Protein AF-A0A8J5TWX2-F1 (afdb_monomer_lite)

Radius of gyration: 29.49 Å; chains: 1; bounding box: 78×75×49 Å

Sequence (123 aa):
MAVGKHAQGTKRDRSNENFKKKWSTLKKNSLNIHQIYDAEVYVCIRRRGEKYEFKSTEKALPLSDEEKNESFPPPVLVTAVDVADERSNKKNSTWGKDQEGALCVGSPSTGLERSSPIDIEDT

Foldseek 3Di:
DDDDDPPPPDPDPVVVVVVVVVLVVVLVVQLCCCVVVVDWDWDWDDDPNDIDIDTNDPPRDDDDPVCVVPPDDDDPDDDPVNVVVVVVVVVVVPPDDDDDDDDDDDDDDDDDDDDDDDDDDDD

Organism: NCBI:txid96318

pLDDT: mean 71.29, std 21.06, range [32.44, 97.75]

Secondary structure (DSSP, 8-state):
-------------HHHHHHHHHHHHHHHHHHHHHHHH----EEEEEETTEEEEEESSTT-----HHHHHHHSSPP----HHHHHHHHHHHHHTT----------------------PPP----

Structure (mmCIF, N/CA/C/O backbone):
data_AF-A0A8J5TWX2-F1
#
_entry.id   AF-A0A8J5TWX2-F1
#
loop_
_atom_site.group_PDB
_atom_site.id
_atom_site.type_symbol
_atom_site.label_atom_id
_atom_site.label_alt_id
_atom_site.label_comp_id
_atom_site.label_asym_id
_atom_site.label_entity_id
_atom_site.label_seq_id
_atom_site.pdbx_PDB_ins_code
_atom_site.Cartn_x
_atom_site.Cartn_y
_atom_site.Cartn_z
_atom_site.occupancy
_atom_site.B_iso_or_equiv
_atom_site.auth_seq_id
_atom_site.auth_comp_id
_atom_site.auth_asym_id
_atom_site.auth_atom_id
_atom_site.pdbx_PDB_model_num
ATOM 1 N N . MET A 1 1 ? 49.607 5.672 -28.030 1.00 37.25 1 MET A N 1
ATOM 2 C CA . MET A 1 1 ? 48.236 5.580 -28.577 1.00 37.25 1 MET A CA 1
ATOM 3 C C . MET A 1 1 ? 47.310 5.113 -27.463 1.00 37.25 1 MET A C 1
ATOM 5 O O . MET A 1 1 ? 47.475 3.994 -26.999 1.00 37.25 1 MET A O 1
ATOM 9 N N . ALA A 1 2 ? 46.422 5.976 -26.965 1.00 47.25 2 ALA A N 1
ATOM 10 C CA . ALA A 1 2 ? 45.466 5.627 -25.915 1.00 47.25 2 ALA A CA 1
ATOM 11 C C . ALA A 1 2 ? 44.095 5.381 -26.557 1.00 47.25 2 ALA A C 1
ATOM 13 O O . ALA A 1 2 ? 43.465 6.308 -27.060 1.00 47.25 2 ALA A O 1
ATOM 14 N N . VAL A 1 3 ? 43.660 4.120 -26.577 1.00 49.78 3 VAL A N 1
ATOM 15 C CA . VAL A 1 3 ? 42.313 3.734 -27.008 1.00 49.78 3 VAL A CA 1
ATOM 16 C C . VAL A 1 3 ? 41.349 4.142 -25.898 1.00 49.78 3 VAL A C 1
ATOM 18 O O . VAL A 1 3 ? 41.367 3.572 -24.806 1.00 49.78 3 VAL A O 1
ATOM 21 N N . GLY A 1 4 ? 40.540 5.167 -26.167 1.00 47.50 4 GLY A N 1
ATOM 22 C CA . GLY A 1 4 ? 39.470 5.599 -25.278 1.00 47.50 4 GLY A CA 1
ATOM 23 C C . GLY A 1 4 ? 38.505 4.443 -25.034 1.00 47.50 4 GLY A C 1
ATOM 24 O O . GLY A 1 4 ? 37.808 3.994 -25.941 1.00 47.50 4 GLY A O 1
ATOM 25 N N . LYS A 1 5 ? 38.473 3.939 -23.798 1.00 52.19 5 LYS A N 1
ATOM 26 C CA . LYS A 1 5 ? 37.447 2.998 -23.357 1.00 52.19 5 LYS A CA 1
ATOM 27 C C . LYS A 1 5 ? 36.130 3.764 -23.332 1.00 52.19 5 LYS A C 1
ATOM 29 O O . LYS A 1 5 ? 35.884 4.538 -22.410 1.00 52.19 5 LYS A O 1
ATOM 34 N N . HIS A 1 6 ? 35.294 3.569 -24.348 1.00 53.88 6 HIS A N 1
ATOM 35 C CA . HIS A 1 6 ? 33.893 3.956 -24.270 1.00 53.88 6 HIS A CA 1
ATOM 36 C C . HIS A 1 6 ? 33.283 3.220 -23.075 1.00 53.88 6 HIS A C 1
ATOM 38 O O . HIS A 1 6 ? 33.021 2.020 -23.141 1.00 53.88 6 HIS A O 1
ATOM 44 N N . ALA A 1 7 ? 33.098 3.934 -21.963 1.00 57.00 7 ALA A N 1
ATOM 45 C CA . ALA A 1 7 ? 32.250 3.480 -20.879 1.00 57.00 7 ALA A CA 1
ATOM 46 C C . ALA A 1 7 ? 30.861 3.267 -21.487 1.00 57.00 7 ALA A C 1
ATOM 48 O O . ALA A 1 7 ? 30.171 4.228 -21.832 1.00 57.00 7 ALA A O 1
ATOM 49 N N . GLN A 1 8 ? 30.490 2.005 -21.712 1.00 55.75 8 GLN A N 1
ATOM 50 C CA . GLN A 1 8 ? 29.138 1.641 -22.106 1.00 55.75 8 GLN A CA 1
ATOM 51 C C . GLN A 1 8 ? 28.217 2.112 -20.984 1.00 55.75 8 GLN A C 1
ATOM 53 O O . GLN A 1 8 ? 28.134 1.487 -19.930 1.00 55.75 8 GLN A O 1
ATOM 58 N N . GLY A 1 9 ? 27.588 3.269 -21.189 1.00 57.44 9 GLY A N 1
ATOM 59 C CA . GLY A 1 9 ? 26.655 3.843 -20.236 1.00 57.44 9 GLY A CA 1
ATOM 60 C C . GLY A 1 9 ? 25.578 2.817 -19.920 1.00 57.44 9 GLY A C 1
ATOM 61 O O . GLY A 1 9 ? 24.885 2.337 -20.819 1.00 57.44 9 GLY A O 1
ATOM 62 N N . THR A 1 10 ? 25.458 2.460 -18.644 1.00 69.31 10 THR A N 1
ATOM 63 C CA . THR A 1 10 ? 24.430 1.555 -18.140 1.00 69.31 10 THR A CA 1
ATOM 64 C C . THR A 1 10 ? 23.078 2.068 -18.629 1.00 69.31 10 THR A C 1
ATOM 66 O O . THR A 1 10 ? 22.675 3.184 -18.288 1.00 69.31 10 THR A O 1
ATOM 69 N N . LYS A 1 11 ? 22.388 1.303 -19.487 1.00 74.00 11 LYS A N 1
ATOM 70 C CA . LYS A 1 11 ? 21.060 1.690 -19.986 1.00 74.00 11 LYS A CA 1
ATOM 71 C C . LYS A 1 11 ? 20.167 1.991 -18.782 1.00 74.00 11 LYS A C 1
ATOM 73 O O . LYS A 1 11 ? 19.930 1.117 -17.952 1.00 74.00 11 LYS A O 1
ATOM 78 N N . ARG A 1 12 ? 19.672 3.229 -18.689 1.00 81.12 12 ARG A N 1
ATOM 79 C CA . ARG A 1 12 ? 18.725 3.635 -17.643 1.00 81.12 12 ARG A CA 1
ATOM 80 C C . ARG A 1 12 ? 17.488 2.740 -17.688 1.00 81.12 12 ARG A C 1
ATOM 82 O O . ARG A 1 12 ? 16.779 2.717 -18.696 1.00 81.12 12 ARG A O 1
ATOM 89 N N . ASP A 1 13 ? 17.186 2.070 -16.580 1.00 86.75 13 ASP A N 1
ATOM 90 C CA . ASP A 1 13 ? 15.937 1.326 -16.422 1.00 86.75 13 ASP A CA 1
ATOM 91 C C . ASP A 1 13 ? 14.798 2.283 -16.050 1.00 86.75 13 ASP A C 1
ATOM 93 O O . ASP A 1 13 ? 14.403 2.431 -14.889 1.00 86.75 13 ASP A O 1
ATOM 97 N N . ARG A 1 14 ? 14.253 2.941 -17.078 1.00 92.00 14 ARG A N 1
ATOM 98 C CA . ARG A 1 14 ? 13.128 3.878 -16.941 1.00 92.00 14 ARG A CA 1
ATOM 99 C C . ARG A 1 14 ? 11.906 3.230 -16.282 1.00 92.00 14 ARG A C 1
ATOM 101 O O . ARG A 1 14 ? 11.174 3.911 -15.572 1.00 92.00 14 ARG A O 1
ATOM 108 N N . SER A 1 15 ? 11.674 1.928 -16.487 1.00 93.00 15 SER A N 1
ATOM 109 C CA . SER A 1 15 ? 10.556 1.215 -15.852 1.00 93.00 15 SER A CA 1
ATOM 110 C C . SER A 1 15 ? 10.742 1.164 -14.339 1.00 93.00 15 SER A C 1
ATOM 112 O O . SER A 1 15 ? 9.805 1.436 -13.588 1.00 93.00 15 SER A O 1
ATOM 114 N N . ASN A 1 16 ? 11.958 0.859 -13.883 1.00 92.50 16 ASN A N 1
ATOM 115 C CA . ASN A 1 16 ? 12.272 0.841 -12.463 1.00 92.50 16 ASN A CA 1
ATOM 116 C C . ASN A 1 16 ? 12.211 2.232 -11.827 1.00 92.50 16 ASN A C 1
ATOM 118 O O . ASN A 1 16 ? 11.623 2.390 -10.760 1.00 92.50 16 ASN A O 1
ATOM 122 N N . GLU A 1 17 ? 12.759 3.249 -12.492 1.00 93.88 17 GLU A N 1
ATOM 123 C CA . GLU A 1 17 ? 12.675 4.635 -12.016 1.00 93.88 17 GLU A CA 1
ATOM 124 C C . GLU A 1 17 ? 11.216 5.102 -11.893 1.00 93.88 17 GLU A C 1
ATOM 126 O O . GLU A 1 17 ? 10.817 5.650 -10.864 1.00 93.88 17 GLU A O 1
ATOM 131 N N . ASN A 1 18 ? 10.391 4.836 -12.910 1.00 95.69 18 ASN A N 1
ATOM 132 C CA . ASN A 1 18 ? 8.970 5.183 -12.894 1.00 95.69 18 ASN A CA 1
ATOM 133 C C . ASN A 1 18 ? 8.207 4.436 -11.797 1.00 95.69 18 ASN A C 1
ATOM 135 O O . ASN A 1 18 ? 7.381 5.038 -11.111 1.00 95.69 18 ASN A O 1
ATOM 139 N N . PHE A 1 19 ? 8.507 3.151 -11.593 1.00 96.12 19 PHE A N 1
ATOM 140 C CA . PHE A 1 19 ? 7.928 2.378 -10.499 1.00 96.12 19 PHE A CA 1
ATOM 141 C C . PHE A 1 19 ? 8.278 2.989 -9.139 1.00 96.12 19 PHE A C 1
ATOM 143 O O . PHE A 1 19 ? 7.378 3.254 -8.349 1.00 96.12 19 PHE A O 1
ATOM 150 N N . LYS A 1 20 ? 9.556 3.299 -8.885 1.00 94.56 20 LYS A N 1
ATOM 151 C CA . LYS A 1 20 ? 9.992 3.926 -7.626 1.00 94.56 20 LYS A CA 1
ATOM 152 C C . LYS A 1 20 ? 9.295 5.266 -7.380 1.00 94.56 20 LYS A C 1
ATOM 154 O O . LYS A 1 20 ? 8.898 5.547 -6.249 1.00 94.56 20 LYS A O 1
ATOM 159 N N . LYS A 1 21 ? 9.078 6.066 -8.432 1.00 96.81 21 LYS A N 1
ATOM 160 C CA . LYS A 1 21 ? 8.283 7.304 -8.348 1.00 96.81 21 LYS A CA 1
ATOM 161 C C . LYS A 1 21 ? 6.838 7.018 -7.932 1.00 96.81 21 LYS A C 1
ATOM 163 O O . LYS A 1 21 ? 6.359 7.631 -6.983 1.00 96.81 21 LYS A O 1
ATOM 168 N N . LYS A 1 22 ? 6.161 6.063 -8.583 1.00 97.12 22 LYS A N 1
ATOM 169 C CA . LYS A 1 22 ? 4.780 5.676 -8.237 1.00 97.12 22 LYS A CA 1
ATOM 170 C C . LYS A 1 22 ? 4.668 5.102 -6.828 1.00 97.12 22 LYS A C 1
ATOM 172 O O . LYS A 1 22 ? 3.754 5.478 -6.105 1.00 97.12 22 LYS A O 1
ATOM 177 N N . TRP A 1 23 ? 5.622 4.270 -6.421 1.00 97.19 23 TRP A N 1
ATOM 178 C CA . TRP A 1 23 ? 5.713 3.748 -5.062 1.00 97.19 23 TRP A CA 1
ATOM 179 C C . TRP A 1 23 ? 5.849 4.870 -4.027 1.00 97.19 23 TRP A C 1
ATOM 181 O O . TRP A 1 23 ? 5.147 4.877 -3.022 1.00 97.19 23 TRP A O 1
ATOM 191 N N . SER A 1 24 ? 6.700 5.866 -4.296 1.00 97.19 24 SER A N 1
ATOM 192 C CA . SER A 1 24 ? 6.853 7.037 -3.426 1.00 97.19 24 SER A CA 1
ATOM 193 C C . SER A 1 24 ? 5.548 7.829 -3.281 1.00 97.19 24 SER A C 1
ATOM 195 O O . SER A 1 24 ? 5.154 8.157 -2.163 1.00 97.19 24 SER A O 1
ATOM 197 N N . THR A 1 25 ? 4.842 8.084 -4.388 1.00 97.62 25 THR A N 1
ATOM 198 C CA . THR A 1 25 ? 3.527 8.745 -4.361 1.00 97.62 25 THR A CA 1
ATOM 199 C C . THR A 1 25 ? 2.499 7.936 -3.574 1.00 97.62 25 THR A C 1
ATOM 201 O O . THR A 1 25 ? 1.800 8.503 -2.741 1.00 97.62 25 THR A O 1
ATOM 204 N N . LEU A 1 26 ? 2.432 6.620 -3.797 1.00 96.81 26 LEU A N 1
ATOM 205 C CA . LEU A 1 26 ? 1.480 5.750 -3.111 1.00 96.81 26 LEU A CA 1
ATOM 206 C C . LEU A 1 26 ? 1.681 5.787 -1.594 1.00 96.81 26 LEU A C 1
ATOM 208 O O . LEU A 1 26 ? 0.719 6.022 -0.877 1.00 96.81 26 LEU A O 1
ATOM 212 N N . LYS A 1 27 ? 2.927 5.677 -1.112 1.00 96.69 27 LYS A N 1
ATOM 213 C CA . LYS A 1 27 ? 3.236 5.775 0.325 1.00 96.69 27 LYS A CA 1
ATOM 214 C C . LYS A 1 27 ? 2.756 7.083 0.953 1.00 96.69 27 LYS A C 1
ATOM 216 O O . LYS A 1 27 ? 2.200 7.063 2.043 1.00 96.69 27 LYS A O 1
ATOM 221 N N . LYS A 1 28 ? 2.964 8.217 0.273 1.00 97.75 28 LYS A N 1
ATOM 222 C CA . LYS A 1 28 ? 2.499 9.524 0.764 1.00 97.75 28 LYS A CA 1
ATOM 223 C C . LYS A 1 28 ? 0.976 9.574 0.859 1.00 97.75 28 LYS A C 1
ATOM 225 O O . LYS A 1 28 ? 0.448 10.022 1.866 1.00 97.75 28 LYS A O 1
ATOM 230 N N . ASN A 1 29 ? 0.280 9.069 -0.158 1.00 97.19 29 ASN A N 1
ATOM 231 C CA . ASN A 1 29 ? -1.180 9.023 -0.152 1.00 97.19 29 ASN A CA 1
ATOM 232 C C . ASN A 1 29 ? -1.709 8.098 0.953 1.00 97.19 29 ASN A C 1
ATOM 234 O O . ASN A 1 29 ? -2.624 8.478 1.671 1.00 97.19 29 ASN A O 1
ATOM 238 N N . SER A 1 30 ? -1.105 6.920 1.126 1.00 96.62 30 SER A N 1
ATOM 239 C CA . SER A 1 30 ? -1.443 5.988 2.205 1.00 96.62 30 SER A CA 1
ATOM 240 C C . SER A 1 30 ? -1.227 6.602 3.590 1.00 96.62 30 SER A C 1
ATOM 242 O O . SER A 1 30 ? -2.076 6.440 4.460 1.00 96.62 30 SER A O 1
ATOM 244 N N . LEU A 1 31 ? -0.137 7.351 3.788 1.00 96.44 31 LEU A N 1
ATOM 245 C CA . LEU A 1 31 ? 0.111 8.069 5.039 1.00 96.44 31 LEU A CA 1
ATOM 246 C C . LEU A 1 31 ? -0.926 9.173 5.284 1.00 96.44 31 LEU A C 1
ATOM 248 O O . LEU A 1 31 ? -1.433 9.284 6.394 1.00 96.44 31 LEU A O 1
ATOM 252 N N . ASN A 1 32 ? -1.277 9.951 4.257 1.00 97.44 32 ASN A N 1
ATOM 253 C CA . ASN A 1 32 ? -2.315 10.976 4.377 1.00 97.44 32 ASN A CA 1
ATOM 254 C C . ASN A 1 32 ? -3.666 10.366 4.763 1.00 97.44 32 ASN A C 1
ATOM 256 O O . ASN A 1 32 ? -4.368 10.932 5.592 1.00 97.44 32 ASN A O 1
ATOM 260 N N . ILE A 1 33 ? -4.024 9.212 4.189 1.00 96.06 33 ILE A N 1
ATOM 261 C CA . ILE A 1 33 ? -5.268 8.515 4.538 1.00 96.06 33 ILE A CA 1
ATOM 262 C C . ILE A 1 33 ? -5.277 8.149 6.025 1.00 96.06 33 ILE A C 1
ATOM 264 O O . ILE A 1 33 ? -6.256 8.425 6.711 1.00 96.06 33 ILE A O 1
ATOM 268 N N . HIS A 1 34 ? -4.169 7.600 6.527 1.00 95.00 34 HIS A N 1
ATOM 269 C CA . HIS A 1 34 ? -4.024 7.290 7.945 1.00 95.00 34 HIS A CA 1
ATOM 270 C C . HIS A 1 34 ? -4.161 8.533 8.834 1.00 95.00 34 HIS A C 1
ATOM 272 O O . HIS A 1 34 ? -4.936 8.526 9.780 1.00 95.00 34 HIS A O 1
ATOM 278 N N . GLN A 1 35 ? -3.454 9.617 8.507 1.00 96.25 35 GLN A N 1
ATOM 279 C CA . GLN A 1 35 ? -3.425 10.824 9.339 1.00 96.25 35 GLN A CA 1
ATOM 280 C C . GLN A 1 35 ? -4.743 11.609 9.339 1.00 96.25 35 GLN A C 1
ATOM 282 O O . GLN A 1 35 ? -5.076 12.228 10.344 1.00 96.25 35 GLN A O 1
ATOM 287 N N . ILE A 1 36 ? -5.462 11.635 8.214 1.00 97.69 36 ILE A N 1
ATOM 288 C CA . ILE A 1 36 ? -6.670 12.460 8.051 1.00 97.69 36 ILE A CA 1
ATOM 289 C C . ILE A 1 36 ? -7.927 11.700 8.477 1.00 97.69 36 ILE A C 1
ATOM 291 O O . ILE A 1 36 ? -8.850 12.307 9.013 1.00 97.69 36 ILE A O 1
ATOM 295 N N . TYR A 1 37 ? -7.976 10.392 8.223 1.00 96.38 37 TYR A N 1
ATOM 296 C CA . TYR A 1 37 ? -9.188 9.589 8.400 1.00 96.38 37 TYR A CA 1
ATOM 297 C C . TYR A 1 37 ? -9.063 8.522 9.491 1.00 96.38 37 TYR A C 1
ATOM 299 O O . TYR A 1 37 ? -9.951 7.682 9.591 1.00 96.38 37 TYR A O 1
ATOM 307 N N . ASP A 1 38 ? -7.973 8.531 10.270 1.00 92.06 38 ASP A N 1
ATOM 308 C CA . ASP A 1 38 ? -7.681 7.546 11.326 1.00 92.06 38 ASP A CA 1
ATOM 309 C C . ASP A 1 38 ? -7.791 6.089 10.840 1.00 92.06 38 ASP A C 1
ATOM 311 O O . ASP A 1 38 ? -8.254 5.180 11.523 1.00 92.06 38 ASP A O 1
ATOM 315 N N . ALA A 1 39 ? -7.396 5.867 9.586 1.00 89.88 39 ALA A N 1
ATOM 316 C CA . ALA A 1 39 ? -7.468 4.560 8.955 1.00 89.88 39 ALA A CA 1
ATOM 317 C C . ALA A 1 39 ? -6.151 3.796 9.136 1.00 89.88 39 ALA A C 1
ATOM 319 O O . ALA A 1 39 ? -5.060 4.346 8.949 1.00 89.88 39 ALA A O 1
ATOM 320 N N . GLU A 1 40 ? -6.227 2.497 9.415 1.00 90.50 40 GLU A N 1
ATOM 321 C CA . GLU A 1 40 ? -5.067 1.615 9.295 1.00 90.50 40 GLU A CA 1
ATOM 322 C C . GLU A 1 40 ? -4.860 1.214 7.833 1.00 90.50 40 GLU A C 1
ATOM 324 O O . GLU A 1 40 ? -5.762 0.703 7.170 1.00 90.50 40 GLU A O 1
ATOM 329 N N . VAL A 1 41 ? -3.658 1.455 7.306 1.00 91.81 41 VAL A N 1
ATOM 330 C CA . VAL A 1 41 ? -3.342 1.224 5.896 1.00 91.81 41 VAL A CA 1
ATOM 331 C C . VAL A 1 41 ? -2.142 0.299 5.773 1.00 91.81 41 VAL A C 1
ATOM 333 O O . VAL A 1 41 ? -1.041 0.602 6.241 1.00 91.81 41 VAL A O 1
ATOM 336 N N . TYR A 1 42 ? -2.344 -0.800 5.052 1.00 91.94 42 TYR A N 1
ATOM 337 C CA . TYR A 1 42 ? -1.290 -1.706 4.617 1.00 91.94 42 TYR A CA 1
ATOM 338 C C . TYR A 1 42 ? -1.239 -1.778 3.095 1.00 91.94 42 TYR A C 1
ATOM 340 O O . TYR A 1 42 ? -2.261 -1.924 2.426 1.00 91.94 42 TYR A O 1
ATOM 348 N N . VAL A 1 43 ? -0.031 -1.702 2.541 1.00 93.00 43 VAL A N 1
ATOM 349 C CA . VAL A 1 43 ? 0.211 -1.871 1.107 1.00 93.00 43 VAL A CA 1
ATOM 350 C C . VAL A 1 43 ? 1.367 -2.839 0.905 1.00 93.00 43 VAL A C 1
ATOM 352 O O . VAL A 1 43 ? 2.470 -2.599 1.393 1.00 93.00 43 VAL A O 1
ATOM 355 N N . CYS A 1 44 ? 1.138 -3.888 0.115 1.00 90.88 44 CYS A N 1
ATOM 356 C CA . CYS A 1 44 ? 2.167 -4.831 -0.315 1.00 90.88 44 CYS A CA 1
ATOM 357 C C . CYS A 1 44 ? 2.203 -4.926 -1.842 1.00 90.88 44 CYS A C 1
ATOM 359 O O . CYS A 1 44 ? 1.198 -5.224 -2.483 1.00 90.88 44 CYS A O 1
ATOM 361 N N . ILE A 1 45 ? 3.384 -4.724 -2.427 1.00 93.38 45 ILE A N 1
ATOM 362 C CA . ILE A 1 45 ? 3.626 -4.883 -3.864 1.00 93.38 45 ILE A CA 1
ATOM 363 C C . ILE A 1 45 ? 4.770 -5.873 -4.067 1.00 93.38 45 ILE A C 1
ATOM 365 O O . ILE A 1 45 ? 5.839 -5.731 -3.475 1.00 93.38 45 ILE A O 1
ATOM 369 N N . ARG A 1 46 ? 4.574 -6.853 -4.954 1.00 93.44 46 ARG A N 1
ATOM 370 C CA . ARG A 1 46 ? 5.639 -7.748 -5.428 1.00 93.44 46 ARG A CA 1
ATOM 371 C C . ARG A 1 46 ? 5.981 -7.403 -6.872 1.00 93.44 46 ARG A C 1
ATOM 373 O O . ARG A 1 46 ? 5.100 -7.383 -7.728 1.00 93.44 46 ARG A O 1
ATOM 380 N N . ARG A 1 47 ? 7.254 -7.124 -7.159 1.00 92.19 47 ARG A N 1
ATOM 381 C CA . ARG A 1 47 ? 7.729 -6.793 -8.511 1.00 92.19 47 ARG A CA 1
ATOM 382 C C . ARG A 1 47 ? 9.148 -7.306 -8.710 1.00 92.19 47 ARG A C 1
ATOM 384 O O . ARG A 1 47 ? 10.032 -6.953 -7.948 1.00 92.19 47 ARG A O 1
ATOM 391 N N . ARG A 1 48 ? 9.375 -8.075 -9.784 1.00 91.56 48 ARG A N 1
ATOM 392 C CA . ARG A 1 48 ? 10.707 -8.585 -10.179 1.00 91.56 48 ARG A CA 1
ATOM 393 C C . ARG A 1 48 ? 11.472 -9.275 -9.032 1.00 91.56 48 ARG A C 1
ATOM 395 O O . ARG A 1 48 ? 12.663 -9.059 -8.868 1.00 91.56 48 ARG A O 1
ATOM 402 N N . GLY A 1 49 ? 10.773 -10.076 -8.229 1.00 91.31 49 GLY A N 1
ATOM 403 C CA . GLY A 1 49 ? 11.363 -10.777 -7.081 1.00 91.31 49 GLY A CA 1
ATOM 404 C C . GLY A 1 49 ? 11.568 -9.913 -5.832 1.00 91.31 49 GLY A C 1
ATOM 405 O O . GLY A 1 49 ? 11.896 -10.450 -4.782 1.00 91.31 49 GLY A O 1
ATOM 406 N N . GLU A 1 50 ? 11.319 -8.605 -5.901 1.00 92.94 50 GLU A N 1
ATOM 407 C CA . GLU A 1 50 ? 11.392 -7.703 -4.752 1.00 92.94 50 GLU A CA 1
ATOM 408 C C . GLU A 1 50 ? 10.005 -7.476 -4.139 1.00 92.94 50 GLU A C 1
ATOM 410 O O . GLU A 1 50 ? 8.989 -7.387 -4.843 1.00 92.94 50 GLU A O 1
ATOM 415 N N . LYS A 1 51 ? 9.976 -7.352 -2.809 1.00 93.50 51 LYS A N 1
ATOM 416 C CA . LYS A 1 51 ? 8.785 -7.036 -2.019 1.00 93.50 51 LYS A CA 1
ATOM 417 C C . LYS A 1 51 ? 8.894 -5.605 -1.493 1.00 93.50 51 LYS A C 1
ATOM 419 O O . LYS A 1 51 ? 9.909 -5.228 -0.917 1.00 93.50 51 LYS A O 1
ATOM 424 N N . TYR A 1 52 ? 7.838 -4.828 -1.685 1.00 94.00 52 TYR A N 1
ATOM 425 C CA . TYR A 1 52 ? 7.715 -3.449 -1.228 1.00 94.00 52 TYR A CA 1
ATOM 426 C C . TYR A 1 52 ? 6.534 -3.365 -0.270 1.00 94.00 52 TYR A C 1
ATOM 428 O O . TYR A 1 52 ? 5.417 -3.714 -0.650 1.00 94.00 52 TYR A O 1
ATOM 436 N N . GLU A 1 53 ? 6.781 -2.904 0.954 1.00 93.50 53 GLU A N 1
ATOM 437 C CA . GLU A 1 53 ? 5.755 -2.813 1.992 1.00 93.50 53 GLU A CA 1
ATOM 438 C C . GLU A 1 53 ? 5.674 -1.414 2.591 1.00 93.50 53 GLU A C 1
ATOM 440 O O . GLU A 1 53 ? 6.679 -0.719 2.757 1.00 93.50 53 GLU A O 1
ATOM 445 N N . PHE A 1 54 ? 4.449 -1.018 2.912 1.00 93.75 54 PHE A N 1
ATOM 446 C CA . PHE A 1 54 ? 4.133 0.145 3.722 1.00 93.75 54 PHE A CA 1
ATOM 447 C C . PHE A 1 54 ? 3.082 -0.260 4.750 1.00 93.75 54 PHE A C 1
ATOM 449 O O . PHE A 1 54 ? 2.105 -0.929 4.411 1.00 93.75 54 PHE A O 1
ATOM 456 N N . LYS A 1 55 ? 3.299 0.174 5.987 1.00 93.12 55 LYS A N 1
ATOM 457 C CA . LYS A 1 55 ? 2.392 0.023 7.117 1.00 93.12 55 LYS A CA 1
ATOM 458 C C . LYS A 1 55 ? 2.232 1.394 7.757 1.00 93.12 55 LYS A C 1
ATOM 460 O O . LYS A 1 55 ? 3.243 2.053 8.001 1.00 93.12 55 LYS A O 1
ATOM 465 N N . SER A 1 56 ? 0.999 1.837 7.983 1.00 93.25 56 SER A N 1
ATOM 466 C CA . SER A 1 56 ? 0.750 3.121 8.647 1.00 93.25 56 SER A CA 1
ATOM 467 C C . SER A 1 56 ? 1.131 3.094 10.129 1.00 93.25 56 SER A C 1
ATOM 469 O O . SER A 1 56 ? 1.627 4.087 10.650 1.00 93.25 56 SER A O 1
ATOM 471 N N . THR A 1 57 ? 0.962 1.946 10.782 1.00 89.38 57 THR A N 1
ATOM 472 C CA . THR A 1 57 ? 1.356 1.672 12.170 1.00 89.38 57 THR A CA 1
ATOM 473 C C . THR A 1 57 ? 2.071 0.320 12.232 1.00 89.38 57 THR A C 1
ATOM 475 O O . THR A 1 57 ? 1.950 -0.489 11.315 1.00 89.38 57 THR A O 1
ATOM 478 N N . GLU A 1 58 ? 2.808 0.020 13.303 1.00 85.06 58 GLU A N 1
ATOM 479 C CA . GLU A 1 58 ? 3.437 -1.309 13.458 1.00 85.06 58 GLU A CA 1
ATOM 480 C C . GLU A 1 58 ? 2.409 -2.451 13.477 1.00 85.06 58 GLU A C 1
ATOM 482 O O . GLU A 1 58 ? 2.700 -3.562 13.026 1.00 85.06 58 GLU A O 1
ATOM 487 N N . LYS A 1 59 ? 1.198 -2.138 13.953 1.00 80.44 59 LYS A N 1
ATOM 488 C CA . LYS A 1 59 ? 0.053 -3.046 14.046 1.00 80.44 59 LYS A CA 1
ATOM 489 C C . LYS A 1 59 ? -0.785 -3.101 12.771 1.00 80.44 59 LYS A C 1
ATOM 491 O O . LYS A 1 59 ? -1.576 -4.027 12.635 1.00 80.44 59 LYS A O 1
ATOM 496 N N . ALA A 1 60 ? -0.584 -2.168 11.832 1.00 77.25 60 ALA A N 1
ATOM 497 C CA . ALA A 1 60 ? -1.280 -2.193 10.557 1.00 77.25 60 ALA A CA 1
ATOM 498 C C . ALA A 1 60 ? -1.018 -3.544 9.883 1.00 77.25 60 ALA A C 1
ATOM 500 O O . ALA A 1 60 ? 0.130 -4.006 9.776 1.00 77.25 60 ALA A O 1
ATOM 501 N N . LEU A 1 61 ? -2.130 -4.163 9.493 1.00 72.44 61 LEU A N 1
ATOM 502 C CA . LEU A 1 61 ? -2.270 -5.558 9.084 1.00 72.44 61 LEU A CA 1
ATOM 503 C C . LEU A 1 61 ? -1.160 -5.997 8.104 1.00 72.44 61 LEU A C 1
ATOM 505 O O . LEU A 1 61 ? -0.617 -5.181 7.368 1.00 72.44 61 LEU A O 1
ATOM 509 N N . PRO A 1 62 ? -0.756 -7.277 8.103 1.00 61.94 62 PRO A N 1
ATOM 510 C CA . PRO A 1 62 ? -1.627 -8.317 7.581 1.00 61.94 62 PRO A CA 1
ATOM 511 C C . PRO A 1 62 ? -2.058 -9.241 8.715 1.00 61.94 62 PRO A C 1
ATOM 513 O O . PRO A 1 62 ? -1.245 -10.005 9.223 1.00 61.94 62 PRO A O 1
ATOM 516 N N . LEU A 1 63 ? -3.330 -9.163 9.099 1.00 61.75 63 LEU A N 1
ATOM 517 C CA . LEU A 1 63 ? -3.947 -10.163 9.962 1.00 61.75 63 LEU A CA 1
ATOM 518 C C . LEU A 1 63 ? -3.764 -11.537 9.328 1.00 61.75 63 LEU A C 1
ATOM 520 O O . LEU A 1 63 ? -3.808 -11.657 8.090 1.00 61.75 63 LEU A O 1
ATOM 524 N N . SER A 1 64 ? -3.590 -12.555 10.170 1.00 66.69 64 SER A N 1
ATOM 525 C CA . SER A 1 64 ? -3.798 -13.926 9.713 1.00 66.69 64 SER A CA 1
ATOM 526 C C . SER A 1 64 ? -5.205 -14.042 9.113 1.00 66.69 64 SER A C 1
ATOM 528 O O . SER A 1 64 ? -6.091 -13.222 9.381 1.00 66.69 64 SER A O 1
ATOM 530 N N . ASP A 1 65 ? -5.426 -15.032 8.248 1.00 63.12 65 ASP A N 1
ATOM 531 C CA . ASP A 1 65 ? -6.763 -15.223 7.686 1.00 63.12 65 ASP A CA 1
ATOM 532 C C . ASP A 1 65 ? -7.795 -15.520 8.792 1.00 63.12 65 ASP A C 1
ATOM 534 O O . ASP A 1 65 ? -8.9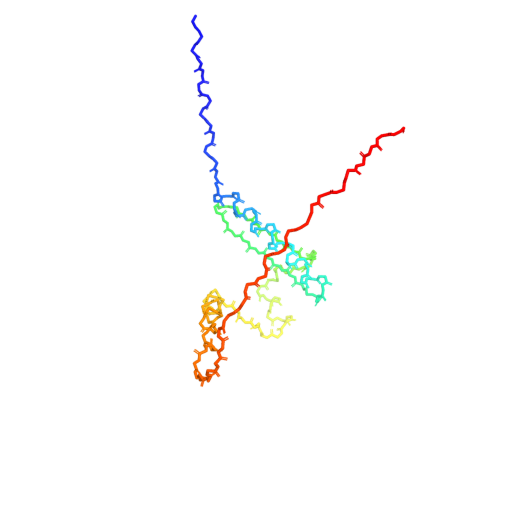63 -15.186 8.618 1.00 63.12 65 ASP A O 1
ATOM 538 N N . GLU A 1 66 ? -7.380 -16.035 9.958 1.00 61.22 66 GLU A N 1
ATOM 539 C CA . GLU A 1 66 ? -8.250 -16.153 11.135 1.00 61.22 66 GLU A CA 1
ATOM 540 C C . GLU A 1 66 ? -8.650 -14.781 11.708 1.00 61.22 66 GLU A C 1
ATOM 542 O O . GLU A 1 66 ? -9.837 -14.491 11.841 1.00 61.22 66 GLU A O 1
ATOM 547 N N . GLU A 1 67 ? -7.692 -13.887 11.962 1.00 60.53 67 GLU A N 1
ATOM 548 C CA . GLU A 1 67 ? -7.967 -12.570 12.559 1.00 60.53 67 GLU A CA 1
ATOM 549 C C . GLU A 1 67 ? -8.780 -11.643 11.628 1.00 60.53 67 GLU A C 1
ATOM 551 O O . GLU A 1 67 ? -9.571 -10.817 12.099 1.00 60.53 67 GLU A O 1
ATOM 556 N N . LYS A 1 68 ? -8.644 -11.795 10.299 1.00 58.91 68 LYS A N 1
ATOM 557 C CA . LYS A 1 68 ? -9.466 -11.060 9.314 1.00 58.91 68 LYS A CA 1
ATOM 558 C C . LYS A 1 68 ? -10.957 -11.357 9.442 1.00 58.91 68 LYS A C 1
ATOM 560 O O . LYS A 1 68 ? -11.761 -10.479 9.140 1.00 58.91 68 LYS A O 1
ATOM 565 N N . ASN A 1 69 ? -11.315 -12.582 9.827 1.00 59.78 69 ASN A N 1
ATOM 566 C CA . ASN A 1 69 ? -12.707 -13.020 9.910 1.00 59.78 69 ASN A CA 1
ATOM 567 C C . ASN A 1 69 ? -13.381 -12.599 11.226 1.00 59.78 69 ASN A C 1
ATOM 569 O O . ASN A 1 69 ? -14.606 -12.547 11.280 1.00 59.78 69 ASN A O 1
ATOM 573 N N . GLU A 1 70 ? -12.603 -12.274 12.264 1.00 59.41 70 GLU A N 1
ATOM 574 C CA . GLU A 1 70 ? -13.125 -11.903 13.587 1.00 59.41 70 GLU A CA 1
ATOM 575 C C . GLU A 1 70 ? -13.190 -10.387 13.828 1.00 59.41 70 GLU A C 1
ATOM 577 O O . GLU A 1 70 ? -14.060 -9.925 14.564 1.00 59.41 70 GLU A O 1
ATOM 582 N N . SER A 1 71 ? -12.295 -9.595 13.223 1.00 58.50 71 SER A N 1
ATOM 583 C CA . SER A 1 71 ? -12.098 -8.194 13.641 1.00 58.50 71 SER A CA 1
ATOM 584 C C . SER A 1 71 ? -12.914 -7.141 12.882 1.00 58.50 71 SER A C 1
ATOM 586 O O . SER A 1 71 ? -12.987 -6.003 13.345 1.00 58.50 71 SER A O 1
ATOM 588 N N . PHE A 1 72 ? -13.530 -7.461 11.736 1.00 58.22 72 PHE A N 1
ATOM 589 C CA . PHE A 1 72 ? -14.168 -6.440 10.894 1.00 58.22 72 PHE A CA 1
ATOM 590 C C . PHE A 1 72 ? -15.462 -6.913 10.214 1.00 58.22 72 PHE A C 1
ATOM 592 O O . PHE A 1 72 ? -15.597 -8.093 9.891 1.00 58.22 72 PHE A O 1
ATOM 599 N N . PRO A 1 73 ? -16.419 -5.997 9.949 1.00 63.19 73 PRO A N 1
ATOM 600 C CA . PRO A 1 73 ? -17.546 -6.285 9.066 1.00 63.19 73 PRO A CA 1
ATOM 601 C C . PRO A 1 73 ? -17.051 -6.697 7.664 1.00 63.19 73 PRO A C 1
ATOM 603 O O . PRO A 1 73 ? -15.903 -6.409 7.309 1.00 63.19 73 PRO A O 1
ATOM 606 N N . PRO A 1 74 ? -17.903 -7.341 6.842 1.00 63.88 74 PRO A N 1
ATOM 607 C CA . PRO A 1 74 ? -17.519 -7.806 5.513 1.00 63.88 74 PRO A CA 1
ATOM 608 C C . PRO A 1 74 ? -16.845 -6.694 4.693 1.00 63.88 74 PRO A C 1
ATOM 610 O O . PRO A 1 74 ? -17.350 -5.567 4.665 1.00 63.88 74 PRO A O 1
ATOM 613 N N . PRO A 1 75 ? -15.715 -6.979 4.023 1.00 68.94 75 PRO A N 1
ATOM 614 C CA . PRO A 1 75 ? -14.962 -5.956 3.316 1.00 68.94 75 PRO A CA 1
ATOM 615 C C . PRO A 1 75 ? -15.772 -5.379 2.152 1.00 68.94 75 PRO A C 1
ATOM 617 O O . PRO A 1 75 ? -16.370 -6.116 1.366 1.00 68.94 75 PRO A O 1
ATOM 620 N N . VAL A 1 76 ? -15.722 -4.055 1.982 1.00 73.19 76 VAL A N 1
ATOM 621 C CA . VAL A 1 76 ? -16.142 -3.406 0.734 1.00 73.19 76 VAL A CA 1
ATOM 622 C C . VAL A 1 76 ? -15.041 -3.656 -0.295 1.00 73.19 76 VAL A C 1
ATOM 624 O O . VAL A 1 76 ? -14.022 -2.966 -0.323 1.00 73.19 76 VAL A O 1
ATOM 627 N N . LEU A 1 77 ? -15.199 -4.718 -1.082 1.00 76.31 77 LEU A N 1
ATOM 628 C CA . LEU A 1 77 ? -14.207 -5.136 -2.067 1.00 76.31 77 LEU A CA 1
ATOM 629 C C . LEU A 1 77 ? -14.292 -4.260 -3.319 1.00 76.31 77 LEU A C 1
ATOM 631 O O . LEU A 1 77 ? -15.337 -4.179 -3.956 1.00 76.31 77 LEU A O 1
ATOM 635 N N . VAL A 1 78 ? -13.163 -3.655 -3.687 1.00 78.19 78 VAL A N 1
ATOM 636 C CA . VAL A 1 78 ? -12.971 -2.954 -4.962 1.00 78.19 78 VAL A CA 1
ATOM 637 C C . VAL A 1 78 ? -11.836 -3.645 -5.709 1.00 78.19 78 VAL A C 1
ATOM 639 O O . VAL A 1 78 ? -10.724 -3.772 -5.190 1.00 78.19 78 VAL A O 1
ATOM 642 N N . THR A 1 79 ? -12.106 -4.121 -6.922 1.00 85.31 79 THR A N 1
ATOM 643 C CA . THR A 1 79 ? -11.143 -4.847 -7.756 1.00 85.31 79 THR A CA 1
ATOM 644 C C . THR A 1 79 ? -10.477 -3.938 -8.789 1.00 85.31 79 THR A C 1
ATOM 646 O O . THR A 1 79 ? -10.877 -2.799 -9.026 1.00 85.31 79 THR A O 1
ATOM 649 N N . ALA A 1 80 ? -9.432 -4.447 -9.449 1.00 81.44 80 ALA A N 1
ATOM 650 C CA . ALA A 1 80 ? -8.753 -3.710 -10.514 1.00 81.44 80 ALA A CA 1
ATOM 651 C C . ALA A 1 80 ? -9.664 -3.411 -11.719 1.00 81.44 80 ALA A C 1
ATOM 653 O O . ALA A 1 80 ? -9.427 -2.423 -12.415 1.00 81.44 80 ALA A O 1
ATOM 654 N N . VAL A 1 81 ? -10.675 -4.253 -11.962 1.00 86.56 81 VAL A N 1
ATOM 655 C CA . VAL A 1 81 ? -11.662 -4.053 -13.032 1.00 86.56 81 VAL A CA 1
ATOM 656 C C . VAL A 1 81 ? -12.554 -2.867 -12.683 1.00 86.56 81 VAL A C 1
ATOM 658 O O . VAL A 1 81 ? -12.643 -1.934 -13.473 1.00 86.56 81 VAL A O 1
ATOM 661 N N . ASP A 1 82 ? -13.067 -2.828 -11.453 1.00 87.00 82 ASP A N 1
ATOM 662 C CA . ASP A 1 82 ? -13.931 -1.741 -10.976 1.00 87.00 82 ASP A CA 1
ATOM 663 C C . ASP A 1 82 ? -13.230 -0.374 -11.091 1.00 87.00 82 ASP A C 1
ATOM 665 O O . ASP A 1 82 ? -13.782 0.587 -11.625 1.00 87.00 82 ASP A O 1
ATOM 669 N N . VAL A 1 83 ? -11.952 -0.298 -10.695 1.00 84.00 83 VAL A N 1
ATOM 670 C CA . VAL A 1 83 ? -11.146 0.934 -10.814 1.00 84.00 83 VAL A CA 1
ATOM 671 C C . VAL A 1 83 ? -10.896 1.324 -12.278 1.00 84.00 83 VAL A C 1
ATOM 673 O O . VAL A 1 83 ? -10.823 2.513 -12.617 1.00 84.00 83 VAL A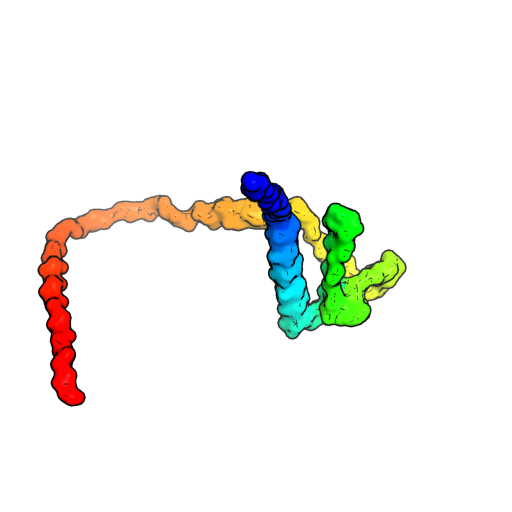 O 1
ATOM 676 N N . ALA A 1 84 ? -10.712 0.343 -13.165 1.00 83.25 84 ALA A N 1
ATOM 677 C CA . ALA A 1 84 ? -10.540 0.605 -14.591 1.00 83.25 84 ALA A CA 1
ATOM 678 C C . ALA A 1 84 ? -11.831 1.166 -15.210 1.00 83.25 84 ALA A C 1
ATOM 680 O O . ALA A 1 84 ? -11.765 2.131 -15.984 1.00 83.25 84 ALA A O 1
ATOM 681 N N . ASP A 1 85 ? -12.978 0.626 -14.806 1.00 81.56 85 ASP A N 1
ATOM 682 C CA . ASP A 1 85 ? -14.296 1.039 -15.272 1.00 81.56 85 ASP A CA 1
ATOM 683 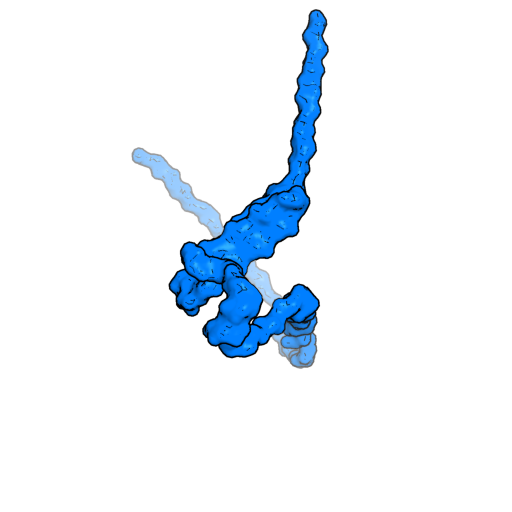C C . ASP A 1 85 ? -14.664 2.436 -14.766 1.00 81.56 85 ASP A C 1
ATOM 685 O O . ASP A 1 85 ? -15.069 3.272 -15.576 1.00 81.56 85 ASP A O 1
ATOM 689 N N . GLU A 1 86 ? -14.400 2.776 -13.500 1.00 78.56 86 GLU A N 1
ATOM 690 C CA . GLU A 1 86 ? -14.561 4.146 -12.979 1.00 78.56 86 GLU A CA 1
ATOM 691 C C . GLU A 1 86 ? -13.778 5.174 -13.807 1.00 78.56 86 GLU A C 1
ATOM 693 O O . GLU A 1 86 ? -14.271 6.254 -14.156 1.00 78.56 86 GLU A O 1
ATOM 698 N N . ARG A 1 87 ? -12.535 4.831 -14.162 1.00 72.00 87 ARG A N 1
ATOM 699 C CA . ARG A 1 87 ? -11.670 5.701 -14.962 1.00 72.00 87 ARG A CA 1
ATOM 700 C C . ARG A 1 87 ? -12.176 5.861 -16.393 1.00 72.00 87 ARG A C 1
ATOM 702 O O . ARG A 1 87 ? -11.901 6.893 -17.010 1.00 72.00 87 ARG A O 1
ATOM 709 N N . SER A 1 88 ? -12.856 4.853 -16.930 1.00 70.00 88 SER A N 1
ATOM 710 C CA . SER A 1 88 ? -13.503 4.931 -18.239 1.00 70.00 88 SER A CA 1
ATOM 711 C C . SER A 1 88 ? -14.772 5.784 -18.169 1.00 70.00 88 SER A C 1
ATOM 713 O O . SER A 1 88 ? -14.926 6.712 -18.957 1.00 70.00 88 SER A O 1
ATOM 715 N N . ASN A 1 89 ? -15.604 5.593 -17.145 1.00 61.91 89 ASN A N 1
ATOM 716 C CA . ASN A 1 89 ? -16.877 6.287 -17.004 1.00 61.91 89 ASN A CA 1
ATOM 717 C C . ASN A 1 89 ? -16.682 7.798 -16.782 1.00 61.91 89 ASN A C 1
ATOM 719 O O . ASN A 1 89 ? -17.355 8.624 -17.396 1.00 61.91 89 ASN A O 1
ATOM 723 N N . LYS A 1 90 ? -15.645 8.179 -16.023 1.00 58.56 90 LYS A N 1
ATOM 724 C CA . LYS A 1 90 ? -15.240 9.582 -15.836 1.00 58.56 90 LYS A CA 1
ATOM 725 C C . LYS A 1 90 ? -14.757 10.275 -17.119 1.00 58.56 90 LYS A C 1
ATOM 727 O O . LYS A 1 90 ? -14.733 11.500 -17.172 1.00 58.56 90 LYS A O 1
ATOM 732 N N . LYS A 1 91 ? -14.351 9.527 -18.153 1.00 53.38 91 LYS A N 1
ATOM 733 C CA . LYS A 1 91 ? -14.023 10.094 -19.475 1.00 53.38 91 LYS A CA 1
ATOM 734 C C . LYS A 1 91 ? -15.276 10.292 -20.331 1.00 53.38 91 LYS A C 1
ATOM 736 O O . LYS A 1 91 ? -15.325 11.230 -21.125 1.00 53.38 91 LYS A O 1
ATOM 741 N N . ASN A 1 92 ? -16.290 9.456 -20.127 1.00 49.38 92 ASN A N 1
ATOM 742 C CA . ASN A 1 92 ? -17.530 9.443 -20.903 1.00 49.38 92 ASN A CA 1
ATOM 743 C C . ASN A 1 92 ? -18.529 10.498 -20.399 1.00 49.38 92 ASN A C 1
ATOM 745 O O . ASN A 1 92 ? -19.331 11.006 -21.173 1.00 49.38 92 ASN A O 1
ATOM 749 N N . SER A 1 93 ? -18.432 10.898 -19.127 1.00 49.12 93 SER A N 1
ATOM 750 C CA . SER A 1 93 ? -19.270 11.938 -18.515 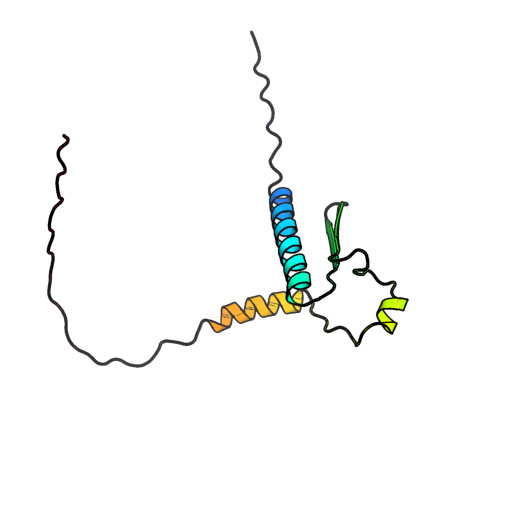1.00 49.12 93 SER A CA 1
ATOM 751 C C . SER A 1 93 ? -18.907 13.380 -18.916 1.00 49.12 93 SER A C 1
ATOM 753 O O . SER A 1 93 ? -19.435 14.319 -18.328 1.00 49.12 93 SER A O 1
ATOM 755 N N . THR A 1 94 ? -18.002 13.583 -19.884 1.00 46.09 94 THR A N 1
ATOM 756 C CA . THR A 1 94 ? -17.597 14.924 -20.368 1.00 46.09 94 THR A CA 1
ATOM 757 C C . THR A 1 94 ? -18.369 15.410 -21.602 1.00 46.09 94 THR A C 1
ATOM 759 O O . THR A 1 94 ? -17.991 16.418 -22.189 1.00 46.09 94 THR A O 1
ATOM 762 N N . TRP A 1 95 ? -19.443 14.732 -22.016 1.00 41.41 95 TRP A N 1
ATOM 763 C CA . TRP A 1 95 ? -20.287 15.172 -23.133 1.00 41.41 95 TRP A CA 1
ATOM 764 C C . TRP A 1 95 ? -21.667 15.571 -22.618 1.00 41.41 95 TRP A C 1
ATOM 766 O O . TRP A 1 95 ? -22.522 14.727 -22.372 1.00 41.41 95 TRP A O 1
ATOM 776 N N . GLY A 1 96 ? -21.867 16.871 -22.418 1.00 48.34 96 GLY A N 1
ATOM 777 C CA . GLY A 1 96 ? -23.134 17.407 -21.931 1.00 48.34 96 GLY A CA 1
ATOM 778 C C . GLY A 1 96 ? -23.099 18.918 -21.764 1.00 48.34 96 GLY A C 1
ATOM 779 O O . GLY A 1 96 ? -23.151 19.396 -20.634 1.00 48.34 96 GLY A O 1
ATOM 780 N N . LYS A 1 97 ? -22.937 19.614 -22.895 1.00 49.31 97 LYS A N 1
ATOM 781 C CA . LYS A 1 97 ? -23.111 21.050 -23.208 1.00 49.31 97 LYS A CA 1
ATOM 782 C C . LYS A 1 97 ? -22.211 21.252 -24.432 1.00 49.31 97 LYS A C 1
ATOM 784 O O . LYS A 1 97 ? -21.015 21.034 -24.333 1.00 49.31 97 LYS A O 1
ATOM 789 N N . ASP A 1 98 ? -22.715 21.372 -25.651 1.00 47.28 98 ASP A N 1
ATOM 790 C CA . ASP A 1 98 ? -23.619 22.422 -26.096 1.00 47.28 98 ASP A CA 1
ATOM 791 C C . ASP A 1 98 ? -24.391 21.971 -27.344 1.00 47.28 98 ASP A C 1
ATOM 793 O O . ASP A 1 98 ? -23.786 21.473 -28.294 1.00 47.28 98 ASP A O 1
ATOM 797 N N . GLN A 1 99 ? -25.706 22.190 -27.366 1.00 42.97 99 GLN A N 1
ATOM 798 C CA . GLN A 1 99 ? -26.467 22.445 -28.591 1.00 42.97 99 GLN A CA 1
ATOM 799 C C . GLN A 1 99 ? -27.806 23.122 -28.241 1.00 42.97 99 GLN A C 1
ATOM 801 O O . GLN A 1 99 ? -28.418 22.782 -27.235 1.00 42.97 99 GLN A O 1
ATOM 806 N N . GLU A 1 100 ? -28.199 24.064 -29.109 1.00 34.91 100 GLU A N 1
ATOM 807 C CA . GLU A 1 100 ? -29.373 24.965 -29.098 1.00 34.91 100 GLU A CA 1
ATOM 808 C C . GLU A 1 100 ? -29.296 26.194 -28.160 1.00 34.91 100 GLU A C 1
ATOM 810 O O . GLU A 1 100 ? -29.134 26.072 -26.956 1.00 34.91 100 GLU A O 1
ATOM 815 N N . GLY A 1 101 ? -29.406 27.444 -28.623 1.00 33.12 101 GLY A N 1
ATOM 816 C CA . GLY A 1 101 ? -29.781 27.951 -29.939 1.00 33.12 101 GLY A CA 1
ATOM 817 C C . GLY A 1 101 ? -29.319 29.397 -30.149 1.00 33.12 101 GLY A C 1
ATOM 818 O O . GLY A 1 101 ? -29.043 30.145 -29.213 1.00 33.12 101 GLY A O 1
ATOM 819 N N . ALA A 1 102 ? -29.184 29.744 -31.425 1.00 42.12 102 ALA A N 1
ATOM 820 C CA . ALA A 1 102 ? -28.758 31.039 -31.924 1.00 42.12 102 ALA A CA 1
ATOM 821 C C . ALA A 1 102 ? -29.764 32.152 -31.599 1.00 42.12 102 ALA A C 1
ATOM 823 O O . ALA A 1 102 ? -30.966 31.935 -31.706 1.00 42.12 102 ALA A O 1
ATOM 824 N N . LEU A 1 103 ? -29.259 33.363 -31.351 1.00 33.94 103 LEU A N 1
ATOM 825 C CA . LEU A 1 103 ? -29.860 34.602 -31.846 1.00 33.94 103 LEU A CA 1
ATOM 826 C C . LEU A 1 103 ? -28.772 35.682 -31.973 1.00 33.94 103 LEU A C 1
ATOM 828 O O . LEU A 1 103 ? -28.014 35.957 -31.048 1.00 33.94 103 LEU A O 1
ATOM 832 N N . CYS A 1 104 ? -28.695 36.205 -33.194 1.00 34.16 104 CYS A N 1
ATOM 833 C CA . CYS A 1 104 ? -27.918 37.321 -33.735 1.00 34.16 104 CYS A CA 1
ATOM 834 C C . CYS A 1 104 ? -27.888 38.556 -32.791 1.00 34.16 104 CYS A C 1
ATOM 836 O O . CYS A 1 104 ? -28.760 38.696 -31.946 1.00 34.16 104 CYS A O 1
ATOM 838 N N . VAL A 1 105 ? -26.988 39.544 -32.856 1.00 37.16 105 VAL A N 1
ATOM 839 C CA . VAL A 1 105 ? -26.470 40.347 -33.980 1.00 37.16 105 VAL A CA 1
ATOM 840 C C . VAL A 1 105 ? -25.291 41.184 -33.429 1.00 37.16 105 VAL A C 1
ATOM 842 O O . VAL A 1 105 ? -25.381 41.662 -32.302 1.00 37.16 105 VAL A O 1
ATOM 845 N N . GLY A 1 106 ? -24.254 41.460 -34.234 1.00 32.44 106 GLY A N 1
ATOM 846 C CA . GLY A 1 106 ? -23.454 42.691 -34.084 1.00 32.44 106 GLY A CA 1
ATOM 847 C C . GLY A 1 106 ? -21.933 42.518 -34.052 1.00 32.44 106 GLY A C 1
ATOM 848 O O . GLY A 1 106 ? -21.333 42.387 -32.993 1.00 32.44 106 GLY A O 1
ATOM 849 N N . SER A 1 107 ? -21.295 42.577 -35.221 1.00 43.59 107 SER A N 1
ATOM 850 C CA . SER A 1 107 ? -19.860 42.883 -35.374 1.00 43.59 107 SER A CA 1
ATOM 851 C C . SER A 1 107 ? -19.643 44.415 -35.423 1.00 43.59 107 SER A C 1
ATOM 853 O O . SER A 1 107 ? -20.623 45.156 -35.451 1.00 43.59 107 SER A O 1
ATOM 855 N N . PRO A 1 108 ? -18.418 44.919 -35.662 1.00 57.06 108 PRO A N 1
ATOM 856 C CA . PRO A 1 108 ? -17.225 44.915 -34.807 1.00 57.06 108 PRO A CA 1
ATOM 857 C C . PRO A 1 108 ? -16.725 46.365 -34.570 1.00 57.06 108 PRO A C 1
ATOM 859 O O . PRO A 1 108 ? -17.112 47.271 -35.302 1.00 57.06 108 PRO A O 1
ATOM 862 N N . SER A 1 109 ? -15.810 46.621 -33.626 1.00 38.97 109 SER A N 1
ATOM 863 C CA . SER A 1 109 ? -14.938 47.800 -33.769 1.00 38.97 109 SER A CA 1
ATOM 864 C C . SER A 1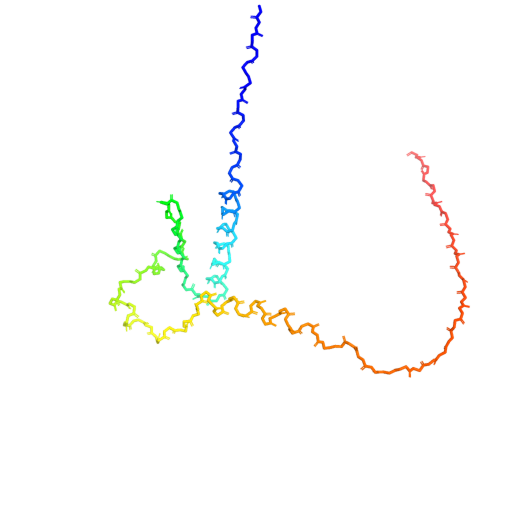 109 ? -13.634 47.711 -32.984 1.00 38.97 109 SER A C 1
ATOM 866 O O . SER A 1 109 ? -13.569 47.212 -31.865 1.00 38.97 109 SER A O 1
ATOM 868 N N . THR A 1 110 ? -12.592 48.173 -33.660 1.00 47.44 110 THR A N 1
ATOM 869 C CA . THR A 1 110 ? -11.165 48.184 -33.343 1.00 47.44 110 THR A CA 1
ATOM 870 C C . THR A 1 110 ? -10.804 49.101 -32.176 1.00 47.44 110 THR A C 1
ATOM 872 O O . THR A 1 110 ? -11.354 50.191 -32.064 1.00 47.44 110 THR A O 1
ATOM 875 N N . GLY A 1 111 ? -9.797 48.721 -31.386 1.00 39.59 111 GLY A N 1
ATOM 876 C CA . GLY A 1 111 ? -9.210 49.580 -30.354 1.00 39.59 111 GLY A CA 1
ATOM 877 C C . GLY A 1 111 ? -7.813 49.112 -29.964 1.00 39.59 111 GLY A C 1
ATOM 878 O O . GLY A 1 111 ? -7.628 48.465 -28.940 1.00 39.59 111 GLY A O 1
ATOM 879 N N . LEU A 1 112 ? -6.851 49.388 -30.840 1.00 45.44 112 LEU A N 1
ATOM 880 C CA . LEU A 1 112 ? -5.419 49.248 -30.613 1.00 45.44 112 LEU A CA 1
ATOM 881 C C . LEU A 1 112 ? -4.938 50.531 -29.920 1.00 45.44 112 LEU A C 1
ATOM 883 O O . LEU A 1 112 ? -4.870 51.557 -30.581 1.00 45.44 112 LEU A O 1
ATOM 887 N N . GLU A 1 113 ? -4.586 50.486 -28.638 1.00 44.78 113 GLU A N 1
ATOM 888 C CA . GLU A 1 113 ? -3.856 51.577 -27.975 1.00 44.78 113 GLU A CA 1
ATOM 889 C C . GLU A 1 113 ? -2.646 50.974 -27.256 1.00 44.78 113 GLU A C 1
ATOM 891 O O . GLU A 1 113 ? -2.755 50.203 -26.301 1.00 44.78 113 GLU A O 1
ATOM 896 N N . ARG A 1 114 ? -1.474 51.284 -27.813 1.00 44.00 114 ARG A N 1
ATOM 897 C CA . ARG A 1 114 ? -0.154 51.109 -27.210 1.00 44.00 114 ARG A CA 1
ATOM 898 C C . ARG A 1 114 ? 0.140 52.349 -26.371 1.00 44.00 114 ARG A C 1
ATOM 900 O O . ARG A 1 114 ? -0.044 53.455 -26.867 1.00 44.00 114 ARG A O 1
ATOM 907 N N . SER A 1 115 ? 0.746 52.184 -25.202 1.00 44.69 115 SER A N 1
ATOM 908 C CA . SER A 1 115 ? 1.546 53.246 -24.586 1.00 44.69 115 SER A CA 1
ATOM 909 C C . SER A 1 115 ? 2.744 52.663 -23.826 1.00 44.69 115 SER A C 1
ATOM 911 O O . SER A 1 115 ? 2.718 51.533 -23.344 1.00 44.69 115 SER A O 1
ATOM 913 N N . SER A 1 116 ? 3.833 53.424 -23.894 1.00 56.00 116 SER A N 1
ATOM 914 C CA . SER A 1 116 ? 5.252 53.039 -23.826 1.00 56.00 116 SER A CA 1
ATOM 915 C C . SER A 1 116 ? 5.851 53.153 -22.396 1.00 56.00 116 SER A C 1
ATOM 917 O O . SER A 1 116 ? 5.117 53.506 -21.474 1.00 56.00 116 SER A O 1
ATOM 919 N N . PRO A 1 117 ? 7.147 52.818 -22.178 1.00 53.78 117 PRO A N 1
ATOM 920 C CA . PRO A 1 117 ? 7.739 52.531 -20.868 1.00 53.78 117 PRO A CA 1
ATOM 921 C C . PRO A 1 117 ? 8.258 53.778 -20.133 1.00 53.78 117 PRO A C 1
ATOM 923 O O . PRO A 1 117 ? 8.483 54.819 -20.743 1.00 53.78 117 PRO A O 1
ATOM 926 N N . ILE A 1 118 ? 8.460 53.641 -18.819 1.00 57.31 118 ILE A N 1
ATOM 927 C CA . ILE A 1 118 ? 9.029 54.664 -17.931 1.00 57.31 118 ILE A CA 1
ATOM 928 C C . ILE A 1 118 ? 10.507 54.333 -17.686 1.00 57.31 118 ILE A C 1
ATOM 930 O O . ILE A 1 118 ? 10.821 53.250 -17.190 1.00 57.31 118 ILE A O 1
ATOM 934 N N . ASP A 1 119 ? 11.378 55.275 -18.044 1.00 44.00 119 ASP A N 1
ATOM 935 C CA . ASP A 1 119 ? 12.809 55.306 -17.735 1.00 44.00 119 ASP A CA 1
ATOM 936 C C . ASP A 1 119 ? 13.049 55.601 -16.241 1.00 44.00 119 ASP A C 1
ATOM 938 O O . ASP A 1 119 ? 12.342 56.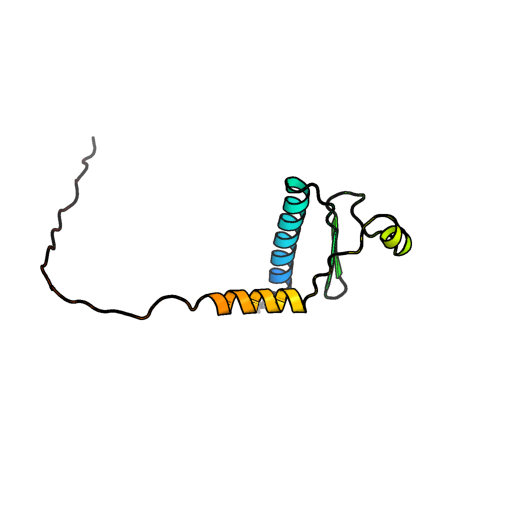409 -15.636 1.00 44.00 119 ASP A O 1
ATOM 942 N N . ILE A 1 120 ? 14.061 54.965 -15.643 1.00 58.41 120 ILE A N 1
ATOM 943 C CA . ILE A 1 120 ? 14.588 55.305 -14.312 1.00 58.41 120 ILE A CA 1
ATOM 944 C C . ILE A 1 120 ? 16.083 55.587 -14.486 1.00 58.41 120 ILE A C 1
ATOM 946 O O . ILE A 1 120 ? 16.838 54.683 -14.842 1.00 58.41 120 ILE A O 1
ATOM 950 N N . GLU A 1 121 ? 16.485 56.839 -14.259 1.00 54.03 121 GLU A N 1
ATOM 951 C CA . GLU A 1 121 ? 17.885 57.259 -14.139 1.00 54.03 121 GLU A CA 1
ATOM 952 C C . GLU A 1 121 ? 18.416 57.049 -12.712 1.00 54.03 121 GLU A C 1
ATOM 954 O O . GLU A 1 121 ? 17.690 57.177 -11.724 1.00 54.03 121 GLU A O 1
ATOM 959 N N . ASP A 1 122 ? 19.706 56.719 -12.669 1.00 48.84 122 ASP A N 1
ATOM 960 C CA . ASP A 1 122 ? 20.581 56.520 -11.511 1.00 48.84 122 ASP A CA 1
ATOM 961 C C . ASP A 1 122 ? 20.847 57.832 -10.746 1.00 48.84 122 ASP A C 1
ATOM 963 O O . ASP A 1 122 ? 20.910 58.918 -11.329 1.00 48.84 122 ASP A O 1
ATOM 967 N N . THR A 1 123 ? 21.090 57.734 -9.439 1.00 58.50 123 THR A N 1
ATOM 968 C CA . THR A 1 123 ? 21.802 58.755 -8.648 1.00 58.50 123 THR A CA 1
ATOM 969 C C . THR A 1 123 ? 22.647 58.076 -7.585 1.00 58.50 123 THR A C 1
ATOM 971 O O . THR A 1 123 ? 22.100 57.204 -6.873 1.00 58.50 123 THR A O 1
#

=== Feature glossary ===
Key to the feature types in this record:

Secondary structure (8-state, DSSP). Secondary structure is the local, repeating backbone conformation. DSSP classifies it into eight states by reading the hydrogen-bond network: three helix types (H, G, I), two β types (E, B), two non-regular types (T, S), and unstructured coil (-).

Backbone torsions (φ/ψ). Backbone dihedral angles. Every residue except chain termini has a φ (preceding-C → N → Cα → C) and a ψ (N → Cα → C → next-N). They are reported in degrees following the IUPAC sign convention. Secondary structure is essentially a statement about which (φ, ψ) basin each residue occupies.

Predicted aligned error. Predicted Aligned Error (PAE) is an AlphaFold confidence matrix: entry (i, j) is the expected error in the position of residue j, in ångströms, when the prediction is superimposed on the true structure at residue i. Low PAE within a block of residues means that block is internally rigid and well-predicted; high PAE between two blocks means their relative placement is uncertain even if each block individually is confident.

B-factor. B-factor (Debye–Waller factor) reflects atomic displacement in the crystal lattice. It is an experimental observable (units Å²), not a prediction; low values mean the atom is pinned down, high values mean it moves or is heterogeneous across the crystal.

Secondary structure (3-state, P-SEA). Three-state secondary structure (P-SEA) collapses the eight DSSP classes into helix (a), strand (b), and coil (c). P-SEA assigns these from Cα geometry alone — distances and angles — without requiring backbone oxygens, so it works on any Cα trace.

Sequence. Primary structure: the covalent order of the twenty standard amino acids along the backbone. Two proteins with the same sequence will (almost always) fold to the same structure; two with 30% identity often share a fold but not the details.

pLDDT. pLDDT is the predicted lDDT-Cα score: AlphaFold's confidence that the local environment of each residue (all inter-atomic distances within 15 Å) is correctly placed. It is a per-residue number between 0 and 100, with higher meaning more reliable.

InterPro / GO / CATH / organism. Functional annotations link the protein to curated databases. InterPro entries identify conserved domains and families by matching the sequence against member-database signatures (Pfam, PROSITE, CDD, …). Gene Ontology (GO) terms describe molecular function, biological process, and cellular component in a controlled vocabulary. CATH places the structure in a hierarchical fold classification (Class/Architecture/Topology/Homologous-superfamily). The organism is the source species.

Contact-map, Ramachandran, and PAE plots. Three diagnostic plots accompany the record. The Cα contact map visualizes the tertiary structure as a 2D adjacency matrix (8 Å cutoff, sequence-local contacts suppressed). The Ramachandran plot shows the distribution of backbone (φ, ψ) torsions, with points in the α and β basins reflecting secondary structure content. The PAE plot shows AlphaFold's inter-residue confidence as a color matrix.

mmCIF coordinates. The mmCIF table is the protein's shape written out atom by atom. For each backbone N, Cα, C, and carbonyl O, it records an (x, y, z) coordinate triple in Å plus the residue type, chain letter, and residue number.

Radius of gyration, Cα contacts, bounding box. Three whole-structure scalars: the radius of gyration (RMS distance of Cα from centroid, in Å), the count of Cα–Cα contacts (pairs closer than 8 Å and separated by more than four residues in sequence — i.e. tertiary, not local, contacts), and the bounding-box dimensions. Together they distinguish compact globular folds from extended fibres or disordered chains.

Foldseek 3Di. The Foldseek 3Di string encodes local tertiary geometry as a 20-letter alphabet — one character per residue — derived from the relative positions of nearby Cα atoms. Unlike the amino-acid sequence, 3Di is a direct function of the 3D structure, so two proteins with the same fold have similar 3Di strings even at low sequence identity.

Rendered structure images. Six rendered views show the 3D structure from the faces of a cube — i.e. along ±x, ±y, ±z. Rendering representation is drawn randomly per protein from cartoon (secondary-structure ribbons), sticks (backbone bonds), or molecular surface; coloring is either N→C rainbow (blue at the N-terminus through red at the C-terminus) or one color per chain.

Nearest PDB structures. The Foldseek neighbor list gives the closest experimentally determined structures in the PDB, ranked by structural alignment. TM-score near 1 means near-identical fold; near 0.3 means only rough topology match. This is how one finds what a novel AlphaFold prediction most resembles in the solved-structure universe.

Solvent-accessible surface area. SASA measures how much of the protein is reachable by solvent. It is computed by rolling a water-sized probe over the atomic surface and summing the exposed area (Å²). Per-residue SASA distinguishes core (buried, low SASA) from surface (exposed, high SASA) residues; total SASA is a whole-molecule size measure.